Protein AF-A0A7R9SBU0-F1 (afdb_monomer_lite)

Secondary structure (DSSP, 8-state):
----------GGGGSS--HHHHHHHHHHHHHHTT----------SS---EEEEEEE-SSSTTEEEEEEEEE-STTS--EEEEEEEEE-

InterPro domains:
  IPR003165 Piwi domain [PF02171] (3-87)
  IPR003165 Piwi domain [PS50822] (1-88)
  IPR012337 Ribonuclease H-like superfamily [SSF53098] (2-86)
  IPR036397 Ribonuclease H superfamily [G3DSA:3.30.420.10] (42-88)

pLDDT: mean 91.91, std 8.21, range [53.94, 98.12]

Radius of gyration: 17.38 Å; chains: 1; bounding box: 39×35×39 Å

Foldseek 3Di:
DDPDDDDDDDPVCVVPPNPVVVVVSVVVVCVSVVHFDDFDDDPDPPDKDKDKDKDQDPVDHQKMKIKMWIADDPRSRGIDIDIDIDGD

Structure (mmCIF, N/CA/C/O backbone):
data_AF-A0A7R9SBU0-F1
#
_entry.id   AF-A0A7R9SBU0-F1
#
loop_
_atom_site.group_PDB
_atom_site.id
_atom_site.type_symbol
_atom_site.label_atom_id
_atom_site.label_alt_id
_atom_site.label_comp_id
_atom_site.label_asym_id
_atom_site.label_entity_id
_atom_site.label_seq_id
_atom_site.pdbx_PDB_ins_code
_atom_site.Cartn_x
_atom_site.Cartn_y
_atom_site.Cartn_z
_atom_site.occupancy
_atom_site.B_iso_or_equiv
_atom_site.auth_seq_id
_atom_site.auth_comp_id
_atom_site.auth_asym_id
_atom_site.auth_atom_id
_atom_site.pdbx_PDB_model_num
ATOM 1 N N . GLU A 1 1 ? -21.162 8.493 -2.084 1.00 53.94 1 GLU A N 1
ATOM 2 C CA . GLU A 1 1 ? -19.881 8.688 -1.368 1.00 53.94 1 GLU A CA 1
ATOM 3 C C . GLU A 1 1 ? -18.843 9.234 -2.340 1.00 53.94 1 GLU A C 1
ATOM 5 O O . GLU A 1 1 ? -18.989 8.997 -3.534 1.00 53.94 1 GLU A O 1
ATOM 10 N N . TYR A 1 2 ? -17.838 9.972 -1.858 1.00 79.94 2 TYR A N 1
ATOM 11 C CA . TYR A 1 2 ? -16.721 10.451 -2.682 1.00 79.94 2 TYR A CA 1
ATOM 12 C C . TYR A 1 2 ? -15.440 9.695 -2.306 1.00 79.94 2 TYR A C 1
ATOM 14 O O . TYR A 1 2 ? -15.171 9.555 -1.110 1.00 79.94 2 TYR A O 1
ATOM 22 N N . PRO A 1 3 ? -14.627 9.242 -3.277 1.00 89.62 3 PRO A N 1
ATOM 23 C CA . PRO A 1 3 ? -13.396 8.502 -3.008 1.00 89.62 3 PRO A CA 1
ATOM 24 C C . PRO A 1 3 ? -12.257 9.456 -2.609 1.00 89.62 3 PRO A C 1
ATOM 26 O O . PRO A 1 3 ? -11.275 9.607 -3.330 1.00 89.62 3 PRO A O 1
ATOM 29 N N . VAL A 1 4 ? -12.402 10.139 -1.470 1.00 95.00 4 VAL A N 1
ATOM 30 C CA . VAL A 1 4 ? -11.392 11.068 -0.941 1.00 95.00 4 VAL A CA 1
ATOM 31 C C . VAL A 1 4 ? -10.586 10.365 0.155 1.00 95.00 4 VAL A C 1
ATOM 33 O O . VAL A 1 4 ? -11.151 10.043 1.205 1.00 95.00 4 VAL A O 1
ATOM 36 N N . PRO A 1 5 ? -9.275 10.129 -0.039 1.00 95.00 5 PRO A N 1
ATOM 37 C CA . PRO A 1 5 ? -8.421 9.585 1.010 1.00 95.00 5 PRO A CA 1
ATOM 38 C C . PRO A 1 5 ? -8.443 10.477 2.258 1.00 95.00 5 PRO A C 1
ATOM 40 O O . PRO A 1 5 ? -8.301 11.694 2.165 1.00 95.00 5 PRO A O 1
ATOM 43 N N . SER A 1 6 ? -8.597 9.875 3.438 1.00 96.50 6 SER A N 1
ATOM 44 C CA . SER A 1 6 ? -8.731 10.597 4.711 1.00 96.50 6 SER A CA 1
ATOM 45 C C . SER A 1 6 ? -7.659 10.189 5.725 1.00 96.50 6 SER A C 1
ATOM 47 O O . SER A 1 6 ? -7.091 9.096 5.652 1.00 96.50 6 SER A O 1
ATOM 49 N N . GLN A 1 7 ? -7.361 11.061 6.694 1.00 97.06 7 GLN A N 1
ATOM 50 C CA . GLN A 1 7 ? -6.415 10.803 7.784 1.00 97.06 7 GLN A CA 1
ATOM 51 C C . GLN A 1 7 ? -7.036 11.195 9.127 1.00 97.06 7 GLN A C 1
ATOM 53 O O . GLN A 1 7 ? -7.219 12.374 9.410 1.00 97.06 7 GLN A O 1
ATOM 58 N N . VAL A 1 8 ? -7.321 10.203 9.971 1.00 96.88 8 VAL A N 1
ATOM 59 C CA . VAL A 1 8 ? -7.836 10.425 11.329 1.00 96.88 8 VAL A CA 1
ATOM 60 C C . VAL A 1 8 ? -6.673 10.428 12.320 1.00 96.88 8 VAL A C 1
ATOM 62 O O . VAL A 1 8 ? -5.762 9.604 12.221 1.00 96.88 8 VAL A O 1
ATOM 65 N N . ILE A 1 9 ? -6.692 11.364 13.271 1.00 95.00 9 ILE A N 1
ATOM 66 C CA . ILE A 1 9 ? -5.666 11.516 14.309 1.00 95.00 9 ILE A CA 1
ATOM 67 C C . ILE A 1 9 ? -6.373 11.721 15.648 1.00 95.00 9 ILE A C 1
ATOM 69 O O . ILE A 1 9 ? -7.219 12.601 15.785 1.00 95.00 9 ILE A O 1
ATOM 73 N N . VAL A 1 10 ? -6.022 10.919 16.654 1.00 94.25 10 VAL A N 1
ATOM 74 C CA . VAL A 1 10 ? -6.546 11.105 18.013 1.00 94.25 10 VAL A CA 1
ATOM 75 C C . VAL A 1 10 ? -5.783 12.250 18.677 1.00 94.25 10 VAL A C 1
ATOM 77 O O . VAL A 1 10 ? -4.556 12.204 18.747 1.00 94.25 10 VAL A O 1
ATOM 80 N N . GLY A 1 11 ? -6.489 13.250 19.216 1.00 92.12 11 GLY A N 1
ATOM 81 C CA . GLY A 1 11 ? -5.865 14.454 19.788 1.00 92.12 11 GLY A CA 1
ATOM 82 C C . GLY A 1 11 ? -4.800 14.162 20.854 1.00 92.12 11 GLY A C 1
ATOM 83 O O . GLY A 1 11 ? -3.743 14.788 20.866 1.00 92.12 11 GLY A O 1
ATOM 84 N N . ARG A 1 12 ? -5.008 13.129 21.686 1.00 91.94 12 ARG A N 1
ATOM 85 C CA . ARG A 1 12 ? -4.024 12.711 22.703 1.00 91.94 12 ARG A CA 1
ATOM 86 C C . ARG A 1 12 ? -2.673 12.292 22.113 1.00 91.94 12 ARG A C 1
ATOM 88 O O . ARG A 1 12 ? -1.652 12.468 22.769 1.00 91.94 12 ARG A O 1
ATOM 95 N N . THR A 1 13 ? -2.649 11.777 20.883 1.00 86.75 13 THR A N 1
ATOM 96 C CA . THR A 1 13 ? -1.424 11.325 20.202 1.00 86.75 13 THR A CA 1
ATOM 97 C C . THR A 1 13 ? -0.494 12.496 19.859 1.00 86.75 13 THR A C 1
ATOM 99 O O . THR A 1 13 ? 0.695 12.291 19.639 1.00 86.75 13 THR A O 1
ATOM 102 N N . LEU A 1 14 ? -1.005 13.733 19.862 1.00 90.38 14 LEU A N 1
ATOM 103 C CA . LEU A 1 14 ? -0.233 14.946 19.578 1.00 90.38 14 LEU A CA 1
ATOM 104 C C . LEU A 1 14 ? 0.253 15.670 20.845 1.00 90.38 14 LEU A C 1
ATOM 106 O O . LEU A 1 14 ? 0.860 16.732 20.750 1.00 90.38 14 LEU A O 1
ATOM 110 N N . SER A 1 15 ? -0.018 15.129 22.038 1.00 80.88 15 SER A N 1
ATOM 111 C CA . SER A 1 15 ? -0.021 15.937 23.262 1.00 80.88 15 SER A CA 1
ATOM 112 C C . SER A 1 15 ? 1.346 16.272 23.887 1.00 80.88 15 SER A C 1
ATOM 114 O O . SER A 1 15 ? 1.356 17.130 24.764 1.00 80.88 15 SER A O 1
ATOM 116 N N . LYS A 1 16 ? 2.491 15.713 23.440 1.00 75.06 16 LYS A N 1
ATOM 117 C CA . LYS A 1 16 ? 3.871 16.158 23.787 1.00 75.06 16 LYS A CA 1
ATOM 118 C C . LYS A 1 16 ? 4.897 15.679 22.749 1.00 75.06 16 LYS A C 1
ATOM 120 O O . LYS A 1 16 ? 4.786 14.549 22.293 1.00 75.06 16 LYS A O 1
ATOM 125 N N . ASN A 1 17 ? 5.890 16.523 22.423 1.00 70.50 17 ASN A N 1
ATOM 126 C CA . ASN A 1 17 ? 7.050 16.265 21.541 1.00 70.50 17 ASN A CA 1
ATOM 127 C C . ASN A 1 17 ? 6.812 15.184 20.464 1.00 70.50 17 ASN A C 1
ATOM 129 O O . ASN A 1 17 ? 7.457 14.136 20.425 1.00 70.50 17 ASN A O 1
ATOM 133 N N . ALA A 1 18 ? 5.821 15.439 19.611 1.00 87.69 18 ALA A N 1
ATOM 134 C CA . ALA A 1 18 ? 5.231 14.439 18.731 1.00 87.69 18 ALA A CA 1
ATOM 135 C C . ALA A 1 18 ? 5.962 14.314 17.387 1.00 87.69 18 ALA A C 1
ATOM 137 O O . ALA A 1 18 ? 5.365 13.844 16.425 1.00 87.69 18 ALA A O 1
ATOM 138 N N . MET A 1 19 ? 7.229 14.733 17.277 1.00 93.56 19 MET A N 1
ATOM 139 C CA . MET A 1 19 ? 7.902 14.806 15.975 1.00 93.56 19 MET A CA 1
ATOM 140 C C . MET A 1 19 ? 7.890 13.454 15.252 1.00 93.56 19 MET A C 1
ATOM 142 O O . MET A 1 19 ? 7.477 13.377 14.102 1.00 93.56 19 MET A O 1
ATOM 146 N N . SER A 1 20 ? 8.226 12.365 15.950 1.00 93.44 20 SER A N 1
ATOM 147 C CA . SER A 1 20 ? 8.202 11.011 15.379 1.00 93.44 20 SER A CA 1
ATOM 148 C C . SER A 1 20 ? 6.800 10.561 14.947 1.00 93.44 20 SER A C 1
ATOM 150 O O . SER A 1 20 ? 6.651 9.867 13.940 1.00 93.44 20 SER A O 1
ATOM 152 N N . VAL A 1 21 ? 5.762 10.976 15.678 1.00 94.50 21 VAL A N 1
ATOM 153 C CA . VAL A 1 21 ? 4.357 10.717 15.341 1.00 94.50 21 VAL A CA 1
ATOM 154 C C . VAL A 1 21 ? 3.966 11.509 14.096 1.00 94.50 21 VAL A C 1
ATOM 156 O O . VAL A 1 21 ? 3.451 10.931 13.142 1.00 94.50 21 VAL A O 1
ATOM 159 N N . CYS A 1 22 ? 4.252 12.809 14.073 1.00 95.00 22 CYS A N 1
ATOM 160 C CA . CYS A 1 22 ? 3.968 13.692 12.949 1.00 95.00 22 CYS A CA 1
ATOM 161 C C . CYS A 1 22 ? 4.687 13.232 11.677 1.00 95.00 22 CYS A C 1
ATOM 163 O O . CYS A 1 22 ? 4.070 13.208 10.615 1.00 95.00 22 CYS A O 1
ATOM 165 N N . THR A 1 23 ? 5.942 12.781 11.777 1.00 96.62 23 THR A N 1
ATOM 166 C CA . THR A 1 23 ? 6.661 12.178 10.649 1.00 96.62 23 THR A CA 1
ATOM 167 C C . THR A 1 23 ? 5.915 10.954 10.121 1.00 96.62 23 THR A C 1
ATOM 169 O O . THR A 1 23 ? 5.656 10.881 8.926 1.00 96.62 23 THR A O 1
ATOM 172 N N . LYS A 1 24 ? 5.486 10.020 10.982 1.00 95.94 24 LYS A N 1
ATOM 173 C CA . LYS A 1 24 ? 4.719 8.835 10.547 1.00 95.94 24 LYS A CA 1
ATOM 174 C C . LYS A 1 24 ? 3.377 9.199 9.908 1.00 95.94 24 LYS A C 1
ATOM 176 O O . LYS A 1 24 ? 2.985 8.56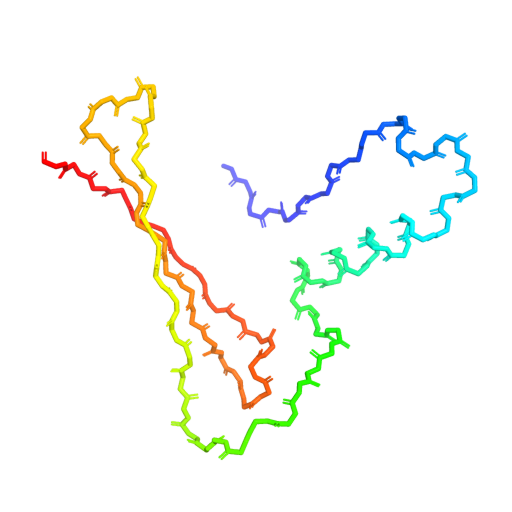8 8.930 1.00 95.94 24 LYS A O 1
ATOM 181 N N . ILE A 1 25 ? 2.695 10.221 10.423 1.00 96.50 25 ILE A N 1
ATOM 182 C CA . ILE A 1 25 ? 1.452 10.735 9.832 1.00 96.50 25 ILE A CA 1
ATOM 183 C C . ILE A 1 25 ? 1.725 11.298 8.434 1.00 96.50 25 ILE A C 1
ATOM 185 O O . ILE A 1 25 ? 1.016 10.950 7.494 1.00 96.50 25 ILE A O 1
ATOM 189 N N . ALA A 1 26 ? 2.768 12.115 8.272 1.00 96.81 26 ALA A N 1
ATOM 190 C CA . ALA A 1 26 ? 3.146 12.670 6.974 1.00 96.81 26 ALA A CA 1
ATOM 191 C C . ALA A 1 26 ? 3.504 11.567 5.961 1.00 96.81 26 ALA A C 1
ATOM 193 O O . ALA A 1 26 ? 3.045 11.607 4.820 1.00 96.81 26 ALA A O 1
ATOM 194 N N . LEU A 1 27 ? 4.249 10.545 6.397 1.00 97.94 27 LEU A N 1
ATOM 195 C CA . LEU A 1 27 ? 4.563 9.363 5.591 1.00 97.94 27 LEU A CA 1
ATOM 196 C C . LEU A 1 27 ? 3.286 8.616 5.164 1.00 97.94 27 LEU A C 1
ATOM 198 O O . LEU A 1 27 ? 3.132 8.275 3.994 1.00 97.94 27 LEU A O 1
ATOM 202 N N . GLN A 1 28 ? 2.329 8.422 6.076 1.00 98.00 28 GLN A N 1
ATOM 203 C CA . GLN A 1 28 ? 1.054 7.773 5.759 1.00 98.00 28 GLN A CA 1
ATOM 204 C C . GLN A 1 28 ? 0.213 8.587 4.765 1.00 98.00 28 GLN A C 1
ATOM 206 O O . GLN A 1 28 ? -0.388 8.011 3.857 1.00 98.00 28 GLN A O 1
ATOM 211 N N . ILE A 1 29 ? 0.172 9.914 4.916 1.00 98.06 29 ILE A N 1
ATOM 212 C CA . ILE A 1 29 ? -0.517 10.809 3.977 1.00 98.06 29 ILE A CA 1
ATOM 213 C C . ILE A 1 29 ? 0.118 10.703 2.585 1.00 98.06 29 ILE A C 1
ATOM 215 O O . ILE A 1 29 ? -0.607 10.579 1.600 1.00 98.06 29 ILE A O 1
ATOM 219 N N . ASN A 1 30 ? 1.452 10.674 2.498 1.00 97.81 30 ASN A N 1
ATOM 220 C CA . ASN A 1 30 ? 2.159 10.471 1.234 1.00 97.81 30 ASN A CA 1
ATOM 221 C C . ASN A 1 30 ? 1.743 9.151 0.557 1.00 97.81 30 ASN A C 1
ATOM 223 O O . ASN A 1 30 ? 1.341 9.174 -0.605 1.00 97.81 30 ASN A O 1
ATOM 227 N N . CYS A 1 31 ? 1.714 8.036 1.298 1.00 96.94 31 CYS A N 1
ATOM 228 C CA . CYS A 1 31 ? 1.266 6.746 0.761 1.00 96.94 31 CYS A CA 1
ATOM 229 C C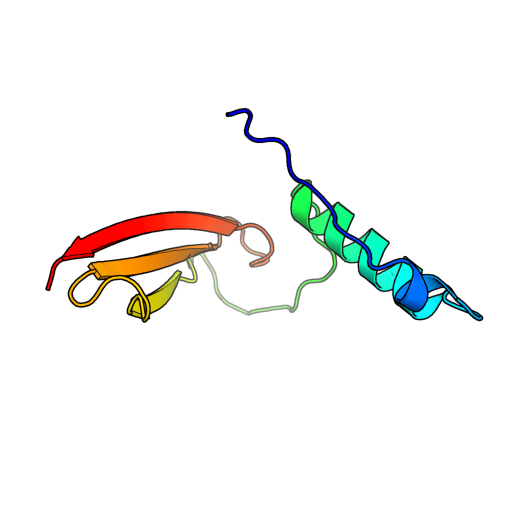 . CYS A 1 31 ? -0.191 6.769 0.275 1.00 96.94 31 CYS A C 1
ATOM 231 O O . CYS A 1 31 ? -0.502 6.204 -0.770 1.00 96.94 31 CYS A O 1
ATOM 233 N N . LYS A 1 32 ? -1.095 7.447 0.994 1.00 96.38 32 LYS A N 1
ATOM 234 C CA . LYS A 1 32 ? -2.514 7.570 0.602 1.00 96.38 32 LYS A CA 1
ATOM 235 C C . LYS A 1 32 ? -2.721 8.361 -0.688 1.00 96.38 32 LYS A C 1
ATOM 237 O O . LYS A 1 32 ? -3.708 8.135 -1.380 1.00 96.38 32 LYS A O 1
ATOM 242 N N . MET A 1 33 ? -1.801 9.267 -1.013 1.00 95.81 33 MET A N 1
ATOM 243 C CA . MET A 1 33 ? -1.798 10.018 -2.272 1.00 95.81 33 MET A CA 1
ATOM 244 C C . MET A 1 33 ? -1.057 9.282 -3.403 1.00 95.81 33 MET A C 1
ATOM 246 O O . MET A 1 33 ? -0.874 9.844 -4.479 1.00 95.81 33 MET A O 1
ATOM 250 N N . GLY A 1 34 ? -0.627 8.035 -3.176 1.00 94.19 34 GLY A N 1
ATOM 251 C CA . GLY A 1 34 ? 0.101 7.226 -4.157 1.00 94.19 34 GLY A CA 1
ATOM 252 C C . GLY A 1 34 ? 1.609 7.480 -4.199 1.00 94.19 34 GLY A C 1
ATOM 253 O O . GLY A 1 34 ? 2.262 7.051 -5.148 1.00 94.19 34 GLY A O 1
ATOM 254 N N . GLY A 1 35 ? 2.161 8.180 -3.205 1.00 96.12 35 GLY A N 1
ATOM 255 C CA . GLY A 1 35 ? 3.599 8.377 -3.069 1.00 96.12 35 GLY A CA 1
ATOM 256 C C . GLY A 1 35 ? 4.328 7.116 -2.594 1.00 96.12 35 GLY A C 1
ATOM 257 O O . GLY A 1 35 ? 3.761 6.243 -1.935 1.00 96.12 35 GLY A O 1
ATOM 258 N N . GLU A 1 36 ? 5.608 7.033 -2.944 1.00 96.56 36 GLU A N 1
ATOM 259 C CA . GLU A 1 36 ? 6.487 5.903 -2.653 1.00 96.56 36 GLU A CA 1
ATOM 260 C C . GLU A 1 36 ? 7.576 6.362 -1.676 1.00 96.56 36 GLU A C 1
ATOM 262 O O . GLU A 1 36 ? 8.351 7.263 -1.990 1.00 96.56 36 GLU A O 1
ATOM 267 N N . LEU A 1 37 ? 7.637 5.768 -0.482 1.00 96.25 37 LEU A N 1
ATOM 268 C CA . LEU A 1 37 ? 8.567 6.222 0.560 1.00 96.25 37 LEU A CA 1
ATOM 269 C C . LEU A 1 37 ? 9.967 5.632 0.384 1.00 96.25 37 LEU A C 1
ATOM 271 O O . LEU A 1 37 ? 10.958 6.354 0.322 1.00 96.25 37 LEU A O 1
ATOM 275 N N . TYR A 1 38 ? 10.036 4.302 0.322 1.00 96.38 38 TYR A N 1
ATOM 276 C CA . TYR A 1 38 ? 11.267 3.523 0.250 1.00 96.38 38 TYR A CA 1
ATOM 277 C C . TYR A 1 38 ? 10.992 2.247 -0.549 1.00 96.38 38 TYR A C 1
ATOM 279 O O . TYR A 1 38 ? 9.856 1.775 -0.588 1.00 96.38 38 TYR A O 1
ATOM 287 N N . HIS A 1 39 ? 12.031 1.660 -1.138 1.00 95.75 39 HIS A N 1
ATOM 288 C CA . HIS A 1 39 ? 11.966 0.328 -1.734 1.00 95.75 39 HIS A CA 1
ATOM 289 C C . HIS A 1 39 ? 13.223 -0.462 -1.373 1.00 95.75 39 HIS A C 1
ATOM 291 O O . HIS A 1 39 ? 14.251 0.111 -1.005 1.00 95.75 39 HIS A O 1
ATOM 297 N N . VAL A 1 40 ? 13.139 -1.782 -1.495 1.00 95.88 40 VAL A N 1
ATOM 298 C CA . VAL A 1 40 ? 14.294 -2.675 -1.392 1.00 95.88 40 VAL A CA 1
ATOM 299 C C . VAL A 1 40 ? 14.604 -3.198 -2.786 1.00 95.88 40 VAL A C 1
ATOM 301 O O . VAL A 1 40 ? 13.700 -3.431 -3.588 1.00 95.88 40 VAL A O 1
ATOM 304 N N . LYS A 1 41 ? 15.889 -3.396 -3.087 1.00 94.62 41 LYS A N 1
ATOM 305 C CA . LYS A 1 41 ? 16.296 -4.043 -4.332 1.00 94.62 41 LYS A CA 1
ATOM 306 C C . LYS A 1 41 ? 15.900 -5.517 -4.284 1.00 94.62 41 LYS A C 1
ATOM 308 O O . LYS A 1 41 ? 16.537 -6.309 -3.595 1.00 94.62 41 LYS A O 1
ATOM 313 N N . ILE A 1 42 ? 14.875 -5.873 -5.046 1.00 95.06 42 ILE A N 1
ATOM 314 C CA . ILE A 1 42 ? 14.433 -7.253 -5.231 1.00 95.06 42 ILE A CA 1
ATOM 315 C C . ILE A 1 42 ? 14.858 -7.676 -6.645 1.00 95.06 42 ILE A C 1
ATOM 317 O O . ILE A 1 42 ? 14.442 -7.035 -7.609 1.00 95.06 42 ILE A O 1
ATOM 321 N N . PRO A 1 43 ? 15.712 -8.705 -6.809 1.00 94.69 43 PRO A N 1
ATOM 322 C CA . PRO A 1 43 ? 16.261 -9.104 -8.107 1.00 94.69 43 PRO A CA 1
ATOM 323 C C . PRO A 1 43 ? 15.260 -9.941 -8.927 1.00 94.69 43 PRO A C 1
ATOM 325 O O . PRO A 1 43 ? 15.598 -11.013 -9.418 1.00 94.69 43 PRO A O 1
ATOM 328 N N . LEU A 1 44 ? 14.021 -9.465 -9.057 1.00 94.38 44 LEU A N 1
ATOM 329 C CA . LEU A 1 44 ? 12.968 -10.092 -9.856 1.00 94.38 44 LEU A CA 1
ATOM 330 C C . LEU A 1 44 ? 12.597 -9.169 -11.023 1.00 94.38 44 LEU A C 1
ATOM 332 O O . LEU A 1 44 ? 12.362 -7.977 -10.831 1.00 94.38 44 LEU A O 1
ATOM 336 N N . GLY A 1 45 ? 12.570 -9.723 -12.235 1.00 91.50 45 GLY A N 1
ATOM 337 C CA . GLY A 1 45 ? 12.105 -9.048 -13.450 1.00 91.50 45 GLY A CA 1
ATOM 338 C C . GLY A 1 45 ? 10.687 -9.488 -13.806 1.00 91.50 45 GLY A C 1
ATOM 339 O O . GLY A 1 45 ? 10.298 -10.602 -13.467 1.00 91.50 45 GLY A O 1
ATOM 340 N N . ASP A 1 46 ? 9.921 -8.602 -14.449 1.00 91.56 46 ASP A N 1
ATOM 341 C CA . ASP A 1 46 ? 8.589 -8.870 -15.024 1.00 91.56 46 ASP A CA 1
ATOM 342 C C . ASP A 1 46 ? 7.655 -9.696 -14.122 1.00 91.56 46 ASP A C 1
ATOM 344 O O . ASP A 1 46 ? 6.918 -10.574 -14.563 1.00 91.56 46 ASP A O 1
ATOM 348 N N . THR A 1 47 ? 7.706 -9.406 -12.821 1.00 96.50 47 THR A N 1
ATOM 349 C CA . THR A 1 47 ? 6.970 -10.120 -11.778 1.00 96.50 47 THR A CA 1
ATOM 350 C C . THR A 1 47 ? 5.936 -9.194 -11.150 1.00 96.50 47 THR A C 1
ATOM 352 O O . THR A 1 47 ? 6.214 -8.022 -10.901 1.00 96.50 47 THR A O 1
ATOM 355 N N . MET A 1 48 ? 4.759 -9.740 -10.843 1.00 97.94 48 MET A N 1
ATOM 356 C CA . MET A 1 48 ? 3.735 -9.087 -10.032 1.00 97.94 48 MET A CA 1
ATOM 357 C C . MET A 1 48 ? 3.582 -9.845 -8.713 1.00 97.94 48 MET A C 1
ATOM 359 O O . MET A 1 48 ? 3.291 -11.039 -8.712 1.00 97.94 48 MET A O 1
ATOM 363 N N . LEU A 1 49 ? 3.764 -9.151 -7.591 1.00 97.12 49 LEU A N 1
ATOM 364 C CA . LEU A 1 49 ? 3.476 -9.688 -6.265 1.00 97.12 49 LEU A CA 1
ATOM 365 C C . LEU A 1 49 ? 1.985 -9.534 -5.978 1.00 97.12 49 LEU A C 1
ATOM 367 O O . LEU A 1 49 ? 1.437 -8.443 -6.148 1.00 97.12 49 LEU A O 1
ATOM 371 N N . VAL A 1 50 ? 1.350 -10.618 -5.533 1.00 98.12 50 VAL A N 1
ATOM 372 C CA . VAL A 1 50 ? -0.078 -10.661 -5.204 1.00 98.12 50 VAL A CA 1
ATOM 373 C C . VAL A 1 50 ? -0.247 -11.167 -3.779 1.00 98.12 50 VAL A C 1
ATOM 375 O O . VAL A 1 50 ? 0.248 -12.238 -3.434 1.00 98.12 50 VAL A O 1
ATOM 378 N N . GLY A 1 51 ? -0.946 -10.388 -2.959 1.00 97.88 51 GLY A N 1
ATOM 379 C CA . GLY A 1 51 ? -1.399 -10.779 -1.629 1.00 97.88 51 GLY A CA 1
ATOM 380 C C . GLY A 1 51 ? -2.915 -10.926 -1.612 1.00 97.88 51 GLY A C 1
ATOM 381 O O . GLY A 1 51 ? -3.622 -10.121 -2.221 1.00 97.88 51 GLY A O 1
ATOM 382 N N . TYR A 1 52 ? -3.406 -11.941 -0.909 1.00 97.25 52 TYR A N 1
ATOM 383 C CA . TYR A 1 52 ? -4.828 -12.185 -0.703 1.00 97.25 52 TYR A CA 1
ATOM 384 C C . TYR A 1 52 ? -5.085 -12.488 0.771 1.00 97.25 52 TYR A C 1
ATOM 386 O O . TYR A 1 52 ? -4.324 -13.242 1.378 1.00 97.25 52 TYR A O 1
ATOM 394 N N . ASP A 1 53 ? -6.141 -11.904 1.327 1.00 95.75 53 ASP A N 1
ATOM 395 C CA . ASP A 1 53 ? -6.597 -12.165 2.692 1.00 95.75 53 ASP A CA 1
ATOM 396 C C . ASP A 1 53 ? -8.129 -12.178 2.750 1.00 95.75 53 ASP A C 1
ATOM 398 O O . ASP A 1 53 ? -8.799 -11.522 1.945 1.00 95.75 53 ASP A O 1
ATOM 402 N N . THR A 1 54 ? -8.689 -12.922 3.702 1.00 92.94 54 THR A N 1
ATOM 403 C CA . THR A 1 54 ? -10.138 -13.014 3.921 1.00 92.94 54 THR A CA 1
ATOM 404 C C . THR A 1 54 ? -10.490 -12.689 5.358 1.00 92.94 54 THR A C 1
ATOM 406 O O . THR A 1 54 ? -9.976 -13.309 6.287 1.00 92.94 54 THR A O 1
ATOM 409 N N . TYR A 1 55 ? -11.449 -11.788 5.541 1.00 91.12 55 TYR A N 1
ATOM 410 C CA . TYR A 1 55 ? -12.027 -11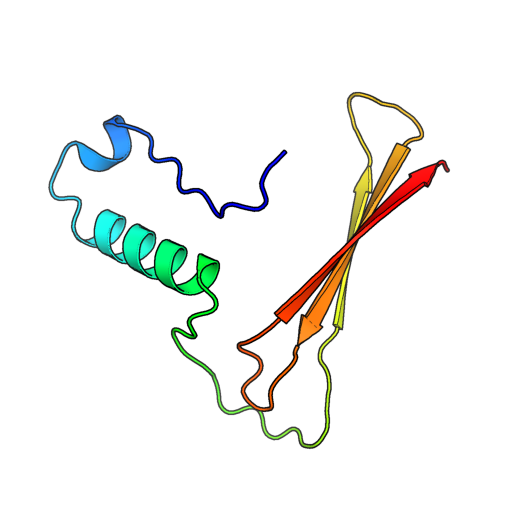.479 6.842 1.00 91.12 55 TYR A CA 1
ATOM 411 C C . TYR A 1 55 ? -13.435 -12.064 6.962 1.00 91.12 55 TYR A C 1
ATOM 413 O O . TYR A 1 55 ? -14.283 -11.829 6.102 1.00 91.12 55 TYR A O 1
ATOM 421 N N . HIS A 1 56 ? -13.700 -12.786 8.050 1.00 87.88 56 HIS A N 1
ATOM 422 C CA . HIS A 1 56 ? -15.034 -13.281 8.387 1.00 87.88 56 HIS A CA 1
ATOM 423 C C . HIS A 1 56 ? -15.736 -12.287 9.316 1.00 87.88 56 HIS A C 1
ATOM 425 O O . HIS A 1 56 ? -15.238 -11.994 10.407 1.00 87.88 56 HIS A O 1
ATOM 431 N N . ASP A 1 57 ? -16.890 -11.767 8.893 1.00 82.06 57 ASP A N 1
ATOM 432 C CA . ASP A 1 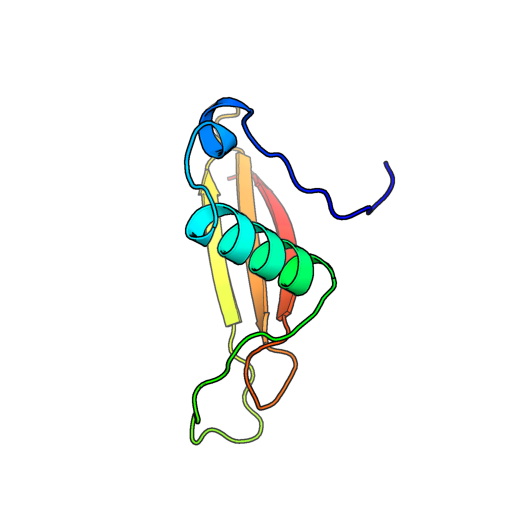57 ? -17.618 -10.748 9.647 1.00 82.06 57 ASP A CA 1
ATOM 433 C C . ASP A 1 57 ? -18.181 -11.336 10.954 1.00 82.06 57 ASP A C 1
ATOM 435 O O . ASP A 1 57 ? -19.014 -12.246 10.962 1.00 82.06 57 ASP A O 1
ATOM 439 N N . SER A 1 58 ? -17.715 -10.799 12.086 1.00 79.62 58 SER A N 1
ATOM 440 C CA . SER A 1 58 ? -18.137 -11.236 13.423 1.00 79.62 58 SER A CA 1
ATOM 441 C C . SER A 1 58 ? -19.540 -10.753 13.810 1.00 79.62 58 SER A C 1
ATOM 443 O O . SER A 1 58 ? -20.183 -11.374 14.660 1.00 79.62 58 SER A O 1
ATOM 445 N N . GLN A 1 59 ? -20.038 -9.683 13.184 1.00 80.00 59 GLN A N 1
ATOM 446 C CA . GLN A 1 59 ? -21.386 -9.150 13.397 1.00 80.00 59 GLN A CA 1
ATOM 447 C C . GLN A 1 59 ? -22.401 -9.780 12.435 1.00 80.00 59 GLN A C 1
ATOM 449 O O . GLN A 1 59 ? -23.549 -10.013 12.820 1.00 80.00 59 GLN A O 1
ATOM 454 N N . ARG A 1 60 ? -21.987 -10.094 11.200 1.00 74.81 60 ARG A N 1
ATOM 455 C CA . ARG A 1 60 ? -22.828 -10.733 10.173 1.00 74.81 60 ARG A CA 1
ATOM 456 C C . ARG A 1 60 ? -22.349 -12.150 9.868 1.00 74.81 60 ARG A C 1
ATOM 458 O O . ARG A 1 60 ? -21.635 -12.393 8.898 1.00 74.81 60 ARG A O 1
ATOM 465 N N . LYS A 1 61 ? -22.793 -13.108 10.689 1.00 75.75 61 LYS A N 1
ATOM 466 C 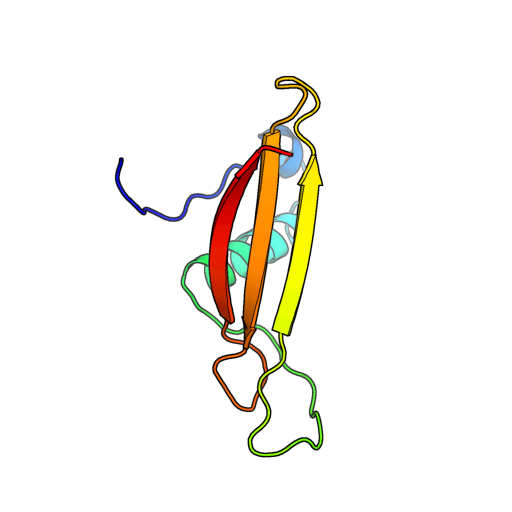CA . LYS A 1 61 ? -22.492 -14.537 10.496 1.00 75.75 61 LYS A CA 1
ATOM 467 C C . LYS A 1 61 ? -22.810 -14.979 9.060 1.00 75.75 61 LYS A C 1
ATOM 469 O O . LYS A 1 61 ? -23.907 -14.730 8.568 1.00 75.75 61 LYS A O 1
ATOM 474 N N . GLY A 1 62 ? -21.856 -15.655 8.420 1.00 79.94 62 GLY A N 1
ATOM 475 C CA . GLY A 1 62 ? -21.989 -16.178 7.054 1.00 79.94 62 GLY A CA 1
ATOM 476 C C . GLY A 1 62 ? -21.555 -15.214 5.943 1.00 79.94 62 GLY A C 1
ATOM 477 O O . GLY A 1 62 ? -21.559 -15.613 4.782 1.00 79.94 62 GLY A O 1
ATOM 478 N N . GLN A 1 63 ? -21.147 -13.981 6.270 1.00 85.62 63 GLN A N 1
ATOM 479 C CA . GLN A 1 63 ? -20.542 -13.053 5.311 1.00 85.62 63 GLN A CA 1
ATOM 480 C C . GLN A 1 63 ? -19.033 -12.952 5.522 1.00 85.62 63 GLN A C 1
ATOM 482 O O . GLN A 1 63 ? -18.539 -12.876 6.648 1.00 85.62 63 GLN A O 1
ATOM 487 N N . SER A 1 64 ? -18.305 -12.943 4.412 1.00 89.69 64 SER A N 1
ATOM 488 C CA . SER A 1 64 ? -16.857 -12.796 4.382 1.00 89.69 64 SER A CA 1
ATOM 489 C C . SER A 1 64 ? -16.458 -11.763 3.334 1.00 89.69 64 SER A C 1
ATOM 491 O O . SER A 1 64 ? -17.181 -11.523 2.362 1.00 89.69 64 SER A O 1
ATOM 493 N N . VAL A 1 65 ? -15.307 -11.136 3.544 1.00 93.44 65 VAL A N 1
ATOM 494 C CA . VAL A 1 65 ? -14.720 -10.174 2.612 1.00 93.44 65 VAL A CA 1
ATOM 495 C C . VAL A 1 65 ? -13.358 -10.688 2.191 1.00 93.44 65 VAL A C 1
ATOM 497 O O . VAL A 1 65 ? -12.482 -10.856 3.036 1.00 93.44 65 VAL A O 1
ATOM 500 N N . GLY A 1 66 ? -13.179 -10.903 0.892 1.00 94.81 66 GLY A N 1
ATOM 501 C CA . GLY A 1 66 ? -11.882 -11.187 0.291 1.00 94.81 66 GLY A CA 1
ATOM 502 C C . GLY A 1 66 ? -11.244 -9.896 -0.203 1.00 94.81 66 GLY A C 1
ATOM 503 O O . GLY A 1 66 ? -11.867 -9.158 -0.972 1.00 94.81 66 GLY A O 1
ATOM 504 N N . GLY A 1 67 ? -10.019 -9.617 0.231 1.00 96.75 67 GLY A N 1
ATOM 505 C CA . GLY A 1 67 ? -9.205 -8.499 -0.233 1.00 96.75 67 GLY A CA 1
ATOM 506 C C . GLY A 1 67 ? -8.017 -8.999 -1.046 1.00 96.75 67 GLY A C 1
ATOM 507 O O . GLY A 1 67 ? -7.298 -9.893 -0.605 1.00 96.75 67 GLY A O 1
ATOM 508 N N . VAL A 1 68 ? -7.789 -8.406 -2.217 1.00 97.94 68 VAL A N 1
ATOM 509 C CA . VAL A 1 68 ? -6.603 -8.656 -3.046 1.00 97.94 68 VAL A CA 1
ATOM 510 C C . VAL A 1 68 ? -5.793 -7.377 -3.207 1.00 97.94 68 VAL A C 1
ATOM 512 O O . VAL A 1 68 ? -6.356 -6.291 -3.377 1.00 97.94 68 VAL A O 1
ATOM 515 N N . VAL A 1 69 ? -4.468 -7.505 -3.168 1.00 98.06 69 VAL A N 1
ATOM 516 C CA . VAL A 1 69 ? -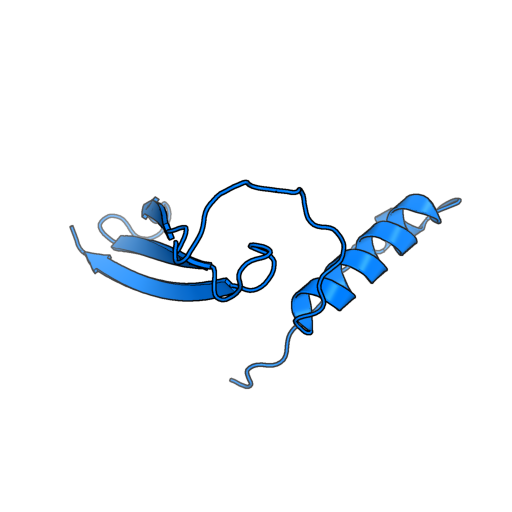3.522 -6.413 -3.412 1.00 98.06 69 VAL A CA 1
ATOM 517 C C . VAL A 1 69 ? -2.432 -6.890 -4.370 1.00 98.06 69 VAL A C 1
ATOM 519 O O . VAL A 1 69 ? -1.811 -7.923 -4.130 1.00 98.06 69 VAL A O 1
ATOM 522 N N . CYS A 1 70 ? -2.177 -6.130 -5.436 1.00 98.06 70 CYS A N 1
ATOM 523 C CA . CYS A 1 70 ? -1.225 -6.480 -6.492 1.00 98.06 70 CYS A CA 1
ATOM 524 C C . CYS A 1 70 ? -0.222 -5.348 -6.729 1.00 98.06 70 CYS A C 1
ATOM 526 O O . CYS A 1 70 ? -0.626 -4.193 -6.862 1.00 98.06 70 CYS A O 1
ATOM 528 N N . SER A 1 71 ? 1.071 -5.655 -6.833 1.00 97.69 71 SER A N 1
ATOM 529 C CA . SER A 1 71 ? 2.094 -4.659 -7.182 1.00 97.69 71 SER A CA 1
ATOM 530 C C . SER A 1 71 ? 1.991 -4.211 -8.645 1.00 97.69 71 SER A C 1
ATOM 532 O O . SER A 1 71 ? 1.733 -5.031 -9.520 1.00 97.69 71 SER A O 1
ATOM 534 N N . LEU A 1 72 ? 2.286 -2.944 -8.933 1.00 95.94 72 LEU A N 1
ATOM 535 C CA . LEU A 1 72 ? 2.128 -2.346 -10.268 1.00 95.94 72 LEU A CA 1
ATOM 536 C C . LEU A 1 72 ? 3.440 -1.913 -10.931 1.00 95.94 72 LEU A C 1
ATOM 538 O O . LEU A 1 72 ? 3.449 -1.567 -12.110 1.00 95.94 72 LEU A O 1
ATOM 542 N N . ASN A 1 73 ? 4.541 -1.869 -10.184 1.00 94.75 73 ASN A N 1
ATOM 543 C CA . ASN A 1 73 ? 5.824 -1.377 -10.671 1.00 94.75 73 ASN A CA 1
ATOM 544 C C . ASN A 1 73 ? 6.983 -2.279 -10.232 1.00 94.75 73 ASN A C 1
ATOM 546 O O . ASN A 1 73 ? 6.885 -3.024 -9.261 1.00 94.75 73 ASN A O 1
ATOM 550 N N . LYS A 1 74 ? 8.114 -2.156 -10.934 1.00 94.44 74 LYS A N 1
ATOM 551 C CA . LYS A 1 74 ? 9.328 -2.962 -10.703 1.00 94.44 74 LYS A CA 1
ATOM 552 C C . LYS A 1 74 ? 9.926 -2.798 -9.302 1.00 94.44 74 LYS A C 1
ATOM 554 O O . LYS A 1 74 ? 10.632 -3.678 -8.834 1.00 94.44 74 LYS A O 1
ATOM 559 N N . ASN A 1 75 ? 9.641 -1.674 -8.646 1.00 95.31 75 ASN A N 1
ATOM 560 C CA . ASN A 1 75 ? 10.116 -1.393 -7.293 1.00 95.31 75 ASN A CA 1
ATOM 561 C C . ASN A 1 75 ? 9.187 -1.956 -6.209 1.00 95.31 75 ASN A C 1
ATOM 563 O O . ASN A 1 75 ? 9.521 -1.852 -5.032 1.00 95.31 75 ASN A O 1
ATOM 567 N N . PHE A 1 76 ? 8.040 -2.532 -6.587 1.00 96.50 76 PHE A N 1
ATOM 568 C CA . PHE A 1 76 ? 7.041 -3.068 -5.662 1.00 96.50 76 PHE A CA 1
ATOM 569 C C . PHE A 1 76 ? 6.597 -2.035 -4.610 1.00 96.50 76 PHE A C 1
ATOM 571 O O . PHE A 1 76 ? 6.530 -2.311 -3.414 1.00 96.50 76 PHE A O 1
ATOM 578 N N . THR A 1 77 ? 6.308 -0.812 -5.049 1.00 96.62 77 THR A N 1
ATOM 579 C CA . THR A 1 77 ? 5.916 0.318 -4.184 1.00 96.62 77 THR A CA 1
ATOM 580 C C . THR A 1 77 ? 4.546 0.890 -4.527 1.00 96.62 77 THR A C 1
ATOM 582 O O . THR A 1 77 ? 3.946 1.570 -3.696 1.00 96.62 77 THR A O 1
ATOM 585 N N . ARG A 1 78 ? 4.015 0.588 -5.716 1.00 96.50 78 ARG A N 1
ATOM 586 C CA . ARG A 1 78 ? 2.651 0.946 -6.119 1.00 96.50 78 ARG A CA 1
ATOM 587 C C . ARG A 1 78 ? 1.781 -0.285 -6.169 1.00 96.50 78 ARG A C 1
ATOM 589 O O . ARG A 1 78 ? 2.214 -1.322 -6.664 1.00 96.50 78 ARG A O 1
ATOM 596 N N . TYR A 1 79 ? 0.546 -0.135 -5.710 1.00 97.44 79 TYR A N 1
ATOM 597 C CA . TYR A 1 79 ? -0.359 -1.255 -5.530 1.00 97.44 79 TYR A CA 1
ATOM 598 C C . TYR A 1 79 ? -1.750 -0.945 -6.071 1.00 97.44 79 TYR A C 1
ATOM 600 O O . TYR A 1 79 ? -2.273 0.152 -5.882 1.00 97.44 79 TYR A O 1
ATOM 608 N N . TYR A 1 80 ? -2.337 -1.934 -6.733 1.00 97.00 80 TYR A N 1
ATOM 609 C CA . TYR A 1 80 ? -3.770 -2.028 -6.968 1.00 97.00 80 TYR A CA 1
ATOM 610 C C . TYR A 1 80 ? -4.393 -2.817 -5.820 1.00 97.00 80 TYR A C 1
ATOM 612 O O . TYR A 1 80 ? -3.802 -3.796 -5.368 1.00 97.00 80 TYR A O 1
ATOM 620 N N . SER A 1 81 ? -5.578 -2.419 -5.367 1.00 96.75 81 SER A N 1
ATOM 621 C CA . SER A 1 81 ? -6.349 -3.176 -4.386 1.00 96.75 81 SER A CA 1
ATOM 622 C C . SER A 1 81 ? -7.813 -3.277 -4.795 1.00 96.75 81 SER A C 1
ATOM 624 O O . SER A 1 81 ? -8.366 -2.370 -5.419 1.00 96.75 81 SER A O 1
ATOM 626 N N . SER A 1 82 ? -8.438 -4.399 -4.446 1.00 96.56 82 SER A N 1
ATOM 627 C CA . SER A 1 82 ? -9.867 -4.632 -4.645 1.00 96.56 82 SER A CA 1
ATOM 628 C C . SER A 1 82 ? -10.413 -5.533 -3.544 1.00 96.56 82 SER A C 1
ATOM 630 O O . SER A 1 82 ? -9.697 -6.395 -3.032 1.00 96.56 82 SER A O 1
ATOM 632 N N . CYS A 1 83 ? -11.679 -5.332 -3.185 1.00 95.06 83 CYS A N 1
ATOM 633 C CA . CYS A 1 83 ? -12.370 -6.118 -2.171 1.00 95.06 83 CYS A CA 1
ATOM 634 C C . CYS A 1 83 ? -13.679 -6.666 -2.740 1.00 95.06 83 CYS A C 1
ATOM 636 O O . CYS A 1 83 ? -14.394 -5.963 -3.455 1.00 95.06 83 CYS A O 1
ATOM 638 N N . THR A 1 84 ? -14.011 -7.905 -2.387 1.00 94.62 84 THR A N 1
ATOM 639 C CA . THR A 1 84 ? -15.251 -8.571 -2.804 1.00 94.62 84 THR A CA 1
ATOM 640 C C . THR A 1 84 ? -15.952 -9.186 -1.602 1.00 94.62 84 THR A C 1
ATOM 642 O O . THR A 1 84 ? -15.313 -9.747 -0.714 1.00 94.62 84 THR A O 1
ATOM 645 N N . PHE A 1 85 ? -17.276 -9.062 -1.567 1.00 91.50 85 PHE A N 1
ATOM 646 C CA . PHE A 1 85 ? -18.107 -9.701 -0.555 1.00 91.50 85 PHE A CA 1
ATOM 647 C C . PHE A 1 85 ? -18.534 -11.070 -1.060 1.00 91.50 85 PHE A C 1
ATOM 649 O O . PHE A 1 85 ? -18.987 -11.195 -2.199 1.00 91.50 85 PHE A O 1
ATOM 656 N N . HIS A 1 86 ? -18.426 -12.079 -0.208 1.00 85.81 86 HIS A N 1
ATOM 657 C CA . HIS A 1 86 ? -18.914 -13.415 -0.505 1.00 85.81 86 HIS A CA 1
ATOM 658 C C . HIS A 1 86 ? -19.645 -13.999 0.702 1.00 85.81 86 HIS A C 1
ATOM 660 O O . HIS A 1 86 ? -19.313 -13.736 1.861 1.00 85.81 86 HIS A O 1
ATOM 666 N N . SER A 1 87 ? -20.685 -14.770 0.414 1.00 80.94 87 SER A N 1
ATOM 667 C CA . SER A 1 87 ? -21.396 -15.567 1.406 1.00 80.94 87 SER A CA 1
ATOM 668 C C . SER A 1 87 ? -20.844 -16.985 1.369 1.00 80.94 87 SER A C 1
ATOM 670 O O . SER A 1 87 ? -20.575 -17.495 0.280 1.00 80.94 87 SER A O 1
ATOM 672 N N . ASN A 1 88 ? -20.631 -17.573 2.546 1.00 60.94 88 ASN A N 1
ATOM 673 C CA . ASN A 1 88 ? -20.310 -18.999 2.653 1.00 60.94 88 ASN A CA 1
ATOM 674 C C . ASN A 1 88 ? -21.530 -19.867 2.352 1.00 60.94 88 ASN A C 1
ATOM 676 O O . ASN A 1 88 ? -22.656 -19.425 2.682 1.00 60.94 88 ASN A O 1
#

Sequence (88 aa):
EYPVPSQVIVGRTLSKNAMSVCTKIALQINCKMGGELYHVKIPLGDTMLVGYDTYHDSQRKGQSVGGVVCSLNKNFTRYYSSCTFHSN

Organism: NCBI:txid509924